Protein AF-A0A969XCR8-F1 (afdb_monomer_lite)

Structure (mmCIF, N/CA/C/O backbone):
data_AF-A0A969XCR8-F1
#
_entry.id   AF-A0A969XCR8-F1
#
loop_
_atom_site.group_PDB
_atom_site.id
_atom_site.type_symbol
_atom_site.label_atom_id
_atom_site.label_alt_id
_atom_site.label_comp_id
_atom_site.label_asym_id
_atom_site.label_entity_id
_atom_site.label_seq_id
_atom_site.pdbx_PDB_ins_code
_atom_site.Cartn_x
_atom_site.Cartn_y
_atom_site.Cartn_z
_atom_site.occupancy
_atom_site.B_iso_or_equiv
_atom_site.auth_seq_id
_atom_site.auth_comp_id
_atom_site.auth_asym_id
_atom_site.auth_atom_id
_atom_site.pdbx_PDB_model_num
ATOM 1 N N . MET A 1 1 ? 5.030 53.688 -11.642 1.00 51.84 1 MET A N 1
ATOM 2 C CA . MET A 1 1 ? 4.951 52.256 -11.256 1.00 51.84 1 MET A CA 1
ATOM 3 C C . MET A 1 1 ? 6.281 51.837 -10.634 1.00 51.84 1 MET A C 1
ATOM 5 O O . MET A 1 1 ? 7.252 51.655 -11.359 1.00 51.84 1 MET A O 1
ATOM 9 N N . ASN A 1 2 ? 6.348 51.771 -9.299 1.00 48.41 2 ASN A N 1
ATOM 10 C CA . ASN A 1 2 ? 7.592 51.601 -8.533 1.00 48.41 2 ASN A CA 1
ATOM 11 C C . ASN A 1 2 ? 8.069 50.142 -8.500 1.00 48.41 2 ASN A C 1
ATOM 13 O O . ASN A 1 2 ? 7.285 49.233 -8.248 1.00 48.41 2 ASN A O 1
ATOM 17 N N . ARG A 1 3 ? 9.375 49.919 -8.703 1.00 59.16 3 ARG A N 1
ATOM 18 C CA . ARG A 1 3 ? 10.025 48.590 -8.677 1.00 59.16 3 ARG A CA 1
ATOM 19 C C . ARG A 1 3 ? 9.816 47.831 -7.356 1.00 59.16 3 ARG A C 1
ATOM 21 O O . ARG A 1 3 ? 9.820 46.604 -7.362 1.00 59.16 3 ARG A O 1
ATOM 28 N N . SER A 1 4 ? 9.559 48.543 -6.261 1.00 55.19 4 SER A N 1
ATOM 29 C CA . SER A 1 4 ? 9.365 47.981 -4.920 1.00 55.19 4 SER A CA 1
ATOM 30 C C . SER A 1 4 ? 8.122 47.090 -4.793 1.00 55.19 4 SER A C 1
ATOM 32 O O . SER A 1 4 ? 8.150 46.123 -4.039 1.00 55.19 4 SER A O 1
ATOM 34 N N . THR A 1 5 ? 7.052 47.342 -5.560 1.00 56.38 5 THR A N 1
ATOM 35 C CA . THR A 1 5 ? 5.835 46.506 -5.507 1.00 56.38 5 THR A CA 1
ATOM 36 C C . THR A 1 5 ? 5.988 45.178 -6.247 1.00 56.38 5 THR A C 1
ATOM 38 O O . THR A 1 5 ? 5.293 44.217 -5.929 1.00 56.38 5 THR A O 1
ATOM 41 N N . LYS A 1 6 ? 6.931 45.084 -7.196 1.00 56.12 6 LYS A N 1
ATOM 42 C CA . LYS A 1 6 ? 7.195 43.847 -7.948 1.00 56.12 6 LYS A CA 1
ATOM 43 C C . LYS A 1 6 ? 7.935 42.798 -7.110 1.00 56.12 6 LYS A C 1
ATOM 45 O O . LYS A 1 6 ? 7.684 41.609 -7.269 1.00 56.12 6 LYS A O 1
ATOM 50 N N . LEU A 1 7 ? 8.813 43.235 -6.203 1.00 56.75 7 LEU A N 1
ATOM 51 C CA . LEU A 1 7 ? 9.589 42.347 -5.328 1.00 56.75 7 LEU A CA 1
ATOM 52 C C . LEU A 1 7 ? 8.724 41.724 -4.226 1.00 56.75 7 LEU A C 1
ATOM 54 O O . LEU A 1 7 ? 8.838 40.530 -3.969 1.00 56.75 7 LEU A O 1
ATOM 58 N N . ALA A 1 8 ? 7.815 42.503 -3.630 1.00 57.72 8 ALA A N 1
ATOM 59 C CA . ALA A 1 8 ? 6.899 41.998 -2.609 1.00 57.72 8 ALA A CA 1
ATOM 60 C C . ALA A 1 8 ? 6.000 40.878 -3.158 1.00 57.72 8 ALA A C 1
ATOM 62 O O . ALA A 1 8 ? 5.907 39.817 -2.550 1.00 57.72 8 ALA A O 1
ATOM 63 N N . ALA A 1 9 ? 5.428 41.068 -4.353 1.00 60.06 9 ALA A N 1
ATOM 64 C CA . ALA A 1 9 ? 4.590 40.057 -4.995 1.00 60.06 9 ALA A CA 1
ATOM 65 C C . ALA A 1 9 ? 5.352 38.750 -5.292 1.00 60.06 9 ALA A C 1
ATOM 67 O O . ALA A 1 9 ? 4.811 37.666 -5.085 1.00 60.06 9 ALA A O 1
ATOM 68 N N . ALA A 1 10 ? 6.614 38.838 -5.723 1.00 60.41 10 ALA A N 1
ATOM 69 C CA . ALA A 1 10 ? 7.433 37.661 -6.013 1.00 60.41 10 ALA A CA 1
ATOM 70 C C . ALA A 1 10 ? 7.762 36.839 -4.751 1.00 60.41 10 ALA A C 1
ATOM 72 O O . ALA A 1 10 ? 7.723 35.610 -4.788 1.00 60.41 10 ALA A O 1
ATOM 73 N N . ILE A 1 11 ? 8.031 37.505 -3.623 1.00 62.06 11 ILE A N 1
ATOM 74 C CA . ILE A 1 11 ? 8.334 36.840 -2.345 1.00 62.06 11 ILE A CA 1
ATOM 75 C C . ILE A 1 11 ? 7.081 36.156 -1.777 1.00 62.06 11 ILE A C 1
ATOM 77 O O . ILE A 1 11 ? 7.163 35.028 -1.291 1.00 62.06 11 ILE A O 1
ATOM 81 N N . THR A 1 12 ? 5.906 36.787 -1.892 1.00 60.91 12 THR A N 1
ATOM 82 C CA . THR A 1 12 ? 4.641 36.183 -1.444 1.00 60.91 12 THR A CA 1
ATOM 83 C C . THR A 1 12 ? 4.277 34.942 -2.264 1.00 60.91 12 THR A C 1
ATOM 85 O O . THR A 1 12 ? 3.841 33.944 -1.699 1.00 60.91 12 THR A O 1
ATOM 88 N N . TRP A 1 13 ? 4.505 34.959 -3.581 1.00 60.69 13 TRP A N 1
ATOM 89 C CA . TRP A 1 13 ? 4.233 33.804 -4.445 1.00 60.69 13 TRP A CA 1
ATOM 90 C C . TRP A 1 13 ? 5.174 32.621 -4.179 1.00 60.69 13 TRP A C 1
ATOM 92 O O . TRP A 1 13 ? 4.722 31.477 -4.143 1.00 60.69 13 TRP A O 1
ATOM 102 N N . ALA A 1 14 ? 6.461 32.876 -3.927 1.00 61.25 14 ALA A N 1
ATOM 103 C CA . ALA A 1 14 ? 7.420 31.818 -3.605 1.00 61.25 14 ALA A CA 1
ATOM 104 C C . ALA A 1 14 ? 7.081 31.093 -2.285 1.00 61.25 14 ALA A C 1
ATOM 106 O O . ALA A 1 14 ? 7.225 29.873 -2.197 1.00 61.25 14 ALA A O 1
ATOM 107 N N . ALA A 1 15 ? 6.572 31.819 -1.283 1.00 60.81 15 ALA A N 1
ATOM 108 C CA . ALA A 1 15 ? 6.173 31.246 0.003 1.00 60.81 15 ALA A CA 1
ATOM 109 C C . ALA A 1 15 ? 4.950 30.313 -0.104 1.00 60.81 15 ALA A C 1
ATOM 111 O O . ALA A 1 15 ? 4.890 29.291 0.580 1.00 60.81 15 ALA A O 1
ATOM 112 N N . ILE A 1 16 ? 4.001 30.622 -0.994 1.00 61.47 16 ILE A N 1
ATOM 113 C CA . ILE A 1 16 ? 2.802 29.798 -1.218 1.00 61.47 16 ILE A CA 1
ATOM 114 C C . ILE A 1 16 ? 3.178 28.469 -1.886 1.00 61.47 16 ILE A C 1
ATOM 116 O O . ILE A 1 16 ? 2.723 27.411 -1.454 1.00 61.47 16 ILE A O 1
ATOM 120 N N . CYS A 1 17 ? 4.065 28.498 -2.886 1.00 57.56 17 CYS A N 1
ATOM 121 C CA . CYS A 1 17 ? 4.511 27.281 -3.567 1.00 57.56 17 CYS A CA 1
ATOM 122 C C . CYS A 1 17 ? 5.347 26.364 -2.656 1.00 57.56 17 CYS A C 1
ATOM 124 O O . CYS A 1 17 ? 5.235 25.143 -2.755 1.00 57.56 17 CYS A O 1
ATOM 126 N N . ALA A 1 18 ? 6.140 26.920 -1.732 1.00 59.97 18 ALA A N 1
ATOM 127 C CA . ALA A 1 18 ? 6.921 26.124 -0.783 1.00 59.97 18 ALA A CA 1
ATOM 128 C C . ALA A 1 18 ? 6.039 25.362 0.229 1.00 59.97 18 ALA A C 1
ATOM 130 O O . ALA A 1 18 ? 6.358 24.228 0.588 1.00 59.97 18 ALA A O 1
ATOM 131 N N . GLY A 1 19 ? 4.898 25.935 0.637 1.00 55.19 19 GLY A N 1
ATOM 132 C CA . GLY A 1 19 ? 3.953 25.313 1.577 1.00 55.19 19 GLY A CA 1
ATOM 133 C C . GLY A 1 19 ? 3.133 24.150 1.002 1.00 55.19 19 GLY A C 1
ATOM 134 O O . GLY A 1 19 ? 2.590 23.350 1.759 1.00 55.19 19 GLY A O 1
ATOM 135 N N . MET A 1 20 ? 3.069 24.007 -0.326 1.00 56.75 20 MET A N 1
ATOM 136 C CA . MET A 1 20 ? 2.341 22.911 -0.985 1.00 56.75 20 MET A CA 1
ATOM 137 C C . MET A 1 20 ? 3.138 21.599 -1.077 1.00 56.75 20 MET A C 1
ATOM 139 O O . MET A 1 20 ? 2.595 20.582 -1.497 1.00 56.75 20 MET A O 1
ATOM 143 N N . THR A 1 21 ? 4.400 21.582 -0.640 1.00 57.28 21 THR A N 1
ATOM 144 C CA . THR A 1 21 ? 5.229 20.360 -0.585 1.00 57.28 21 THR A CA 1
ATOM 145 C C . THR A 1 21 ? 4.910 19.455 0.621 1.00 57.28 21 THR A C 1
ATOM 147 O O . THR A 1 21 ? 5.543 18.420 0.810 1.00 57.28 21 THR A O 1
ATOM 150 N N . GLY A 1 22 ? 3.916 19.821 1.440 1.00 55.72 22 GLY A N 1
ATOM 151 C CA . GLY A 1 22 ? 3.676 19.252 2.770 1.00 55.72 22 GLY A CA 1
ATOM 152 C C . GLY A 1 22 ? 2.915 17.924 2.854 1.00 55.72 22 GLY A C 1
ATOM 153 O O . GLY A 1 22 ? 2.737 17.429 3.964 1.00 55.72 22 GLY A O 1
ATOM 154 N N . CYS A 1 23 ? 2.464 17.319 1.749 1.00 56.88 23 CYS A N 1
ATOM 155 C CA . CYS A 1 23 ? 1.945 15.949 1.807 1.00 56.88 23 CYS A CA 1
ATOM 156 C C . CYS A 1 23 ? 3.117 14.972 1.747 1.00 56.88 23 CYS A C 1
ATOM 158 O O . CYS A 1 23 ? 3.589 14.600 0.676 1.00 56.88 23 CYS A O 1
ATOM 160 N N . THR A 1 24 ? 3.599 14.562 2.917 1.00 67.88 24 THR A N 1
ATOM 161 C CA . THR A 1 24 ? 4.623 13.518 3.010 1.00 67.88 24 THR A CA 1
ATOM 162 C C . THR A 1 24 ? 4.118 12.230 2.352 1.00 67.88 24 THR A C 1
ATOM 164 O O . THR A 1 24 ? 2.930 11.903 2.427 1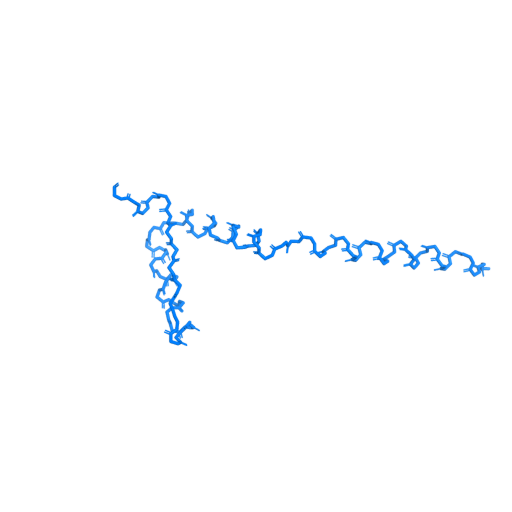.00 67.88 24 THR A O 1
ATOM 167 N N . VAL A 1 25 ? 5.018 11.458 1.733 1.00 68.62 25 VAL A N 1
ATOM 168 C CA . VAL A 1 25 ? 4.682 10.160 1.110 1.00 68.62 25 VAL A CA 1
ATOM 169 C C . VAL A 1 25 ? 3.911 9.265 2.090 1.00 68.62 25 VAL A C 1
ATOM 171 O O . VAL A 1 25 ? 2.922 8.637 1.716 1.00 68.62 25 VAL A O 1
ATOM 174 N N . ALA A 1 26 ? 4.279 9.301 3.373 1.00 67.31 26 ALA A N 1
ATOM 175 C CA . ALA A 1 26 ? 3.593 8.589 4.447 1.00 67.31 26 ALA A CA 1
ATOM 176 C C . ALA A 1 26 ? 2.112 8.992 4.607 1.00 67.31 26 ALA A C 1
ATOM 178 O O . ALA A 1 26 ? 1.254 8.123 4.752 1.00 67.31 26 ALA A O 1
ATOM 179 N N . GLN A 1 27 ? 1.787 10.287 4.531 1.00 71.31 27 GLN A N 1
ATOM 180 C CA . GLN A 1 27 ? 0.400 10.769 4.588 1.00 71.31 27 GLN A CA 1
ATOM 181 C C . GLN A 1 27 ? -0.397 10.354 3.348 1.00 71.31 27 GLN A C 1
ATOM 183 O O . GLN A 1 27 ? -1.569 10.001 3.448 1.00 71.31 27 GLN A O 1
ATOM 188 N N . THR A 1 28 ? 0.227 10.359 2.168 1.00 75.69 28 THR A N 1
ATOM 189 C CA . THR A 1 28 ? -0.459 9.905 0.948 1.00 75.69 28 THR A CA 1
ATOM 190 C C . THR A 1 28 ? -0.729 8.400 0.971 1.00 75.69 28 THR A C 1
ATOM 192 O O . THR A 1 28 ? -1.827 7.967 0.614 1.00 75.69 28 THR A O 1
ATOM 195 N N . ALA A 1 29 ? 0.225 7.609 1.472 1.00 76.31 29 ALA A N 1
ATOM 196 C CA . ALA A 1 29 ? 0.082 6.168 1.625 1.00 76.31 29 ALA A CA 1
ATOM 197 C C . ALA A 1 29 ? -1.007 5.819 2.647 1.00 76.31 29 ALA A C 1
ATOM 199 O O . ALA A 1 29 ? -1.838 4.954 2.376 1.00 76.31 29 ALA A O 1
ATOM 200 N N . SER A 1 30 ? -1.072 6.527 3.780 1.00 76.69 30 SER A N 1
ATOM 201 C CA . SER A 1 30 ? -2.100 6.275 4.795 1.00 76.69 30 SER A CA 1
ATOM 202 C C . SER A 1 30 ? -3.507 6.581 4.278 1.00 76.69 30 SER A C 1
ATOM 204 O O . SER A 1 30 ? -4.412 5.772 4.475 1.00 76.69 30 SER A O 1
ATOM 206 N N . VAL A 1 31 ? -3.702 7.676 3.533 1.00 82.56 31 VAL A N 1
ATOM 207 C CA . VAL A 1 31 ? -4.999 7.983 2.900 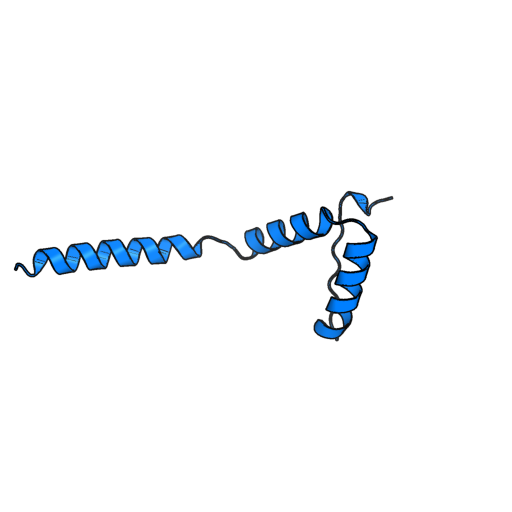1.00 82.56 31 VAL A CA 1
ATOM 208 C C . VAL A 1 31 ? -5.376 6.928 1.857 1.00 82.56 31 VAL A C 1
ATOM 210 O O . VAL A 1 31 ? -6.536 6.510 1.803 1.00 82.56 31 VAL A O 1
ATOM 213 N N . ALA A 1 32 ? -4.421 6.479 1.038 1.00 82.00 32 ALA A N 1
ATOM 214 C CA . ALA A 1 32 ? -4.663 5.453 0.027 1.00 82.00 32 ALA A CA 1
ATOM 215 C C . ALA A 1 32 ? -5.058 4.108 0.658 1.00 82.00 32 ALA A C 1
ATOM 217 O O . ALA A 1 32 ? -6.061 3.519 0.251 1.00 82.00 32 ALA A O 1
ATOM 218 N N . VAL A 1 33 ? -4.334 3.667 1.692 1.00 84.69 33 VAL A N 1
ATOM 219 C CA . VAL A 1 33 ? -4.652 2.446 2.450 1.00 84.69 33 VAL A CA 1
ATOM 220 C C . VAL A 1 33 ? -6.025 2.562 3.109 1.00 84.69 33 VAL A C 1
ATOM 222 O O . VAL A 1 33 ? -6.833 1.645 2.989 1.00 84.69 33 VAL A O 1
ATOM 225 N N . ASN A 1 34 ? -6.346 3.702 3.725 1.00 85.81 34 ASN A N 1
ATOM 226 C CA . ASN A 1 34 ? -7.632 3.886 4.398 1.00 85.81 34 ASN A CA 1
ATOM 227 C C . ASN A 1 34 ? -8.809 3.829 3.403 1.00 85.81 34 ASN A C 1
ATOM 229 O O . ASN A 1 34 ? -9.818 3.168 3.643 1.00 85.81 34 ASN A O 1
ATOM 233 N N . ARG A 1 35 ? -8.650 4.441 2.220 1.00 84.94 35 ARG A N 1
ATOM 234 C CA . ARG A 1 35 ? -9.632 4.334 1.127 1.00 84.94 35 ARG A CA 1
ATOM 235 C C . ARG A 1 35 ? -9.749 2.921 0.570 1.00 84.94 35 ARG A C 1
ATOM 237 O O . ARG A 1 35 ? -10.844 2.519 0.187 1.00 84.94 35 ARG A O 1
ATOM 244 N N . TYR A 1 36 ? -8.642 2.189 0.480 1.00 85.81 36 TYR A N 1
ATOM 245 C CA . TYR A 1 36 ? -8.643 0.800 0.037 1.00 85.81 36 TYR A CA 1
ATOM 246 C C . TYR A 1 36 ? -9.379 -0.101 1.038 1.00 85.81 36 TYR A C 1
ATOM 248 O O . TYR A 1 36 ? -10.242 -0.876 0.632 1.00 85.81 36 TYR A O 1
ATOM 256 N N . CYS A 1 37 ? -9.111 0.050 2.336 1.00 87.56 37 CYS A N 1
ATOM 257 C CA . CYS A 1 37 ? -9.730 -0.750 3.392 1.00 87.56 37 CYS A CA 1
ATOM 258 C C . CYS A 1 37 ? -11.209 -0.434 3.638 1.00 87.56 37 CYS A C 1
ATOM 260 O O . CYS A 1 37 ? -11.936 -1.304 4.104 1.00 87.56 37 CYS A O 1
ATOM 262 N N . GLY A 1 38 ? -11.681 0.762 3.278 1.00 86.94 38 GLY A N 1
ATOM 263 C CA . GLY A 1 38 ? -13.108 1.096 3.302 1.00 86.94 38 GLY A CA 1
ATOM 264 C C . GLY A 1 38 ? -13.932 0.483 2.159 1.00 86.94 38 GLY A C 1
ATOM 265 O O . GLY A 1 38 ? -15.149 0.653 2.133 1.00 86.94 38 GLY A O 1
ATOM 266 N N . LYS A 1 39 ? -13.305 -0.190 1.182 1.00 85.81 39 LYS A N 1
ATOM 267 C CA . LYS A 1 39 ? -14.016 -0.835 0.065 1.00 85.81 39 LYS A CA 1
ATOM 268 C C . LYS A 1 39 ? -14.491 -2.247 0.434 1.00 85.81 39 LYS A C 1
ATOM 270 O O . LYS A 1 39 ? -13.789 -2.952 1.161 1.00 85.81 39 LYS A O 1
ATOM 275 N N . PRO A 1 40 ? -15.623 -2.709 -0.135 1.00 85.19 40 PRO A N 1
ATOM 276 C CA . PRO A 1 40 ? -16.077 -4.084 0.048 1.00 85.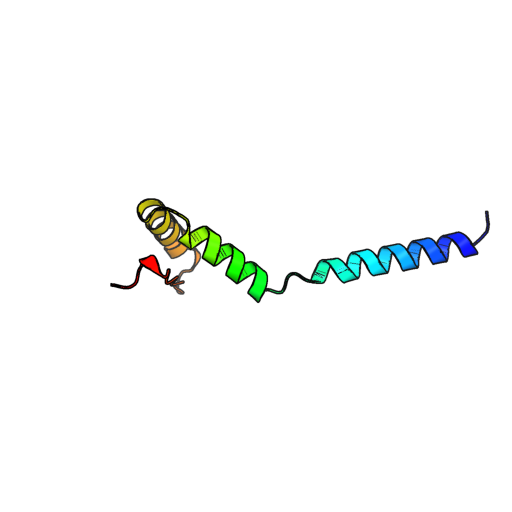19 40 PRO A CA 1
ATOM 277 C C . PRO A 1 40 ? -15.034 -5.079 -0.476 1.00 85.19 40 PRO A C 1
ATOM 279 O O . PRO A 1 40 ? -14.308 -4.794 -1.431 1.00 85.19 40 PRO A O 1
ATOM 282 N N . GLU A 1 41 ? -14.980 -6.262 0.134 1.00 82.12 41 GLU A N 1
ATOM 283 C CA . GLU A 1 41 ? -13.982 -7.301 -0.151 1.00 82.12 41 GLU A CA 1
ATOM 284 C C . GLU A 1 41 ? -13.874 -7.654 -1.641 1.00 82.12 41 GLU A C 1
ATOM 286 O O . GLU A 1 41 ? -12.774 -7.677 -2.191 1.00 82.12 41 GLU A O 1
ATOM 291 N N . VAL A 1 42 ? -15.010 -7.804 -2.329 1.00 84.19 42 VAL A N 1
ATOM 292 C CA . VAL A 1 42 ? -15.052 -8.097 -3.772 1.00 84.19 42 VAL A CA 1
ATOM 293 C C . VAL A 1 42 ? -14.308 -7.035 -4.591 1.00 84.19 42 VAL A C 1
ATOM 295 O O . VAL A 1 42 ? -13.546 -7.362 -5.500 1.00 84.19 42 VAL A O 1
ATOM 298 N N . ALA A 1 43 ? -14.462 -5.754 -4.242 1.00 84.44 43 ALA A N 1
ATOM 299 C CA . ALA A 1 43 ? -13.741 -4.679 -4.916 1.00 84.44 43 ALA A CA 1
ATOM 300 C C . ALA A 1 43 ? -12.238 -4.742 -4.608 1.00 84.44 43 ALA A C 1
ATOM 302 O O . ALA A 1 43 ? -11.416 -4.548 -5.501 1.00 84.44 43 ALA A O 1
ATOM 303 N N . ARG A 1 44 ? -11.860 -5.050 -3.362 1.00 84.44 44 ARG A N 1
ATOM 304 C CA . ARG A 1 44 ? -10.454 -5.174 -2.940 1.00 84.44 44 ARG A CA 1
ATOM 305 C C . ARG A 1 44 ? -9.725 -6.301 -3.671 1.00 84.44 44 ARG A C 1
ATOM 307 O O . ARG A 1 44 ? -8.568 -6.107 -4.049 1.00 84.44 44 ARG A O 1
ATOM 314 N N . LEU A 1 45 ? -10.399 -7.424 -3.921 1.00 84.06 45 LEU A N 1
ATOM 315 C CA . LEU A 1 45 ? -9.881 -8.537 -4.723 1.00 84.06 45 LEU A CA 1
ATOM 316 C C . LEU A 1 45 ? -9.661 -8.133 -6.184 1.00 84.06 45 LEU A C 1
ATOM 318 O O . LEU A 1 45 ? -8.585 -8.385 -6.723 1.00 84.06 45 LEU A O 1
ATOM 322 N N . ALA A 1 46 ? -10.621 -7.434 -6.797 1.00 86.25 46 ALA A N 1
ATOM 323 C CA . ALA A 1 46 ? -10.476 -6.927 -8.162 1.00 86.25 46 ALA A CA 1
ATOM 324 C C . ALA A 1 46 ? -9.290 -5.952 -8.293 1.00 86.25 46 ALA A C 1
ATOM 326 O O . ALA A 1 46 ? -8.499 -6.057 -9.229 1.00 86.25 46 ALA A O 1
ATOM 327 N N . TYR A 1 47 ? -9.109 -5.049 -7.321 1.00 83.50 47 TYR A N 1
ATOM 328 C CA . TYR A 1 47 ? -7.946 -4.157 -7.287 1.00 83.50 47 TYR A CA 1
ATOM 329 C C . TYR A 1 47 ? -6.624 -4.918 -7.112 1.00 83.50 47 TYR A C 1
ATOM 331 O O . TYR A 1 47 ? -5.653 -4.578 -7.782 1.00 83.50 47 TYR A O 1
ATOM 339 N N . ARG A 1 48 ? -6.568 -5.952 -6.255 1.00 83.81 48 ARG A N 1
ATOM 340 C CA . ARG A 1 48 ? -5.362 -6.793 -6.103 1.00 83.81 48 ARG A CA 1
ATOM 341 C C . ARG A 1 48 ? -5.016 -7.512 -7.402 1.00 83.81 48 ARG A C 1
ATOM 343 O O . ARG A 1 48 ? -3.848 -7.531 -7.767 1.00 83.81 48 ARG A O 1
ATOM 350 N N . ALA A 1 49 ? -6.012 -8.055 -8.099 1.00 83.12 49 ALA A N 1
ATOM 351 C CA . ALA A 1 49 ? -5.810 -8.721 -9.381 1.00 83.12 49 ALA A CA 1
ATOM 352 C C . ALA A 1 49 ? -5.262 -7.750 -10.439 1.00 83.12 49 ALA A C 1
ATOM 354 O O . ALA A 1 49 ? -4.247 -8.038 -11.058 1.00 83.12 49 ALA A O 1
ATOM 355 N N . ALA A 1 50 ? -5.860 -6.562 -10.574 1.00 85.69 50 ALA A N 1
ATOM 356 C CA . ALA A 1 50 ? -5.395 -5.550 -11.525 1.00 85.69 50 ALA A CA 1
ATOM 357 C C . ALA A 1 50 ? -3.980 -5.025 -11.215 1.00 85.69 50 ALA A C 1
ATOM 359 O O . ALA A 1 50 ? -3.216 -4.696 -12.118 1.00 85.69 50 ALA A O 1
ATOM 360 N N . MET A 1 51 ? -3.622 -4.931 -9.933 1.00 83.06 51 MET A N 1
ATOM 361 C CA . MET A 1 51 ? -2.295 -4.481 -9.506 1.00 83.06 51 MET A CA 1
ATOM 362 C C . MET A 1 51 ? -1.232 -5.582 -9.616 1.00 83.06 51 MET A C 1
ATOM 364 O O . MET A 1 51 ? -0.054 -5.256 -9.724 1.00 83.06 51 MET A O 1
ATOM 368 N N . ALA A 1 52 ? -1.613 -6.863 -9.591 1.00 85.31 52 ALA A N 1
ATOM 369 C CA . ALA A 1 52 ? -0.668 -7.980 -9.635 1.00 85.31 52 ALA A CA 1
ATOM 370 C C . ALA A 1 52 ? 0.184 -7.966 -10.912 1.00 85.31 52 ALA A C 1
ATOM 372 O O . ALA A 1 52 ? 1.398 -8.140 -10.831 1.00 85.31 52 ALA A O 1
ATOM 373 N N . ASP A 1 53 ? -0.434 -7.679 -12.060 1.00 84.31 53 ASP A N 1
ATOM 374 C CA . ASP A 1 53 ? 0.276 -7.590 -13.340 1.00 84.31 53 ASP A CA 1
ATOM 375 C C . ASP A 1 53 ? 1.155 -6.336 -13.416 1.00 84.31 53 ASP A C 1
ATOM 377 O O . ASP A 1 53 ? 2.275 -6.379 -13.921 1.00 84.31 53 ASP A O 1
ATOM 381 N N . ALA A 1 54 ? 0.672 -5.217 -12.869 1.00 85.31 54 ALA A N 1
ATOM 382 C CA . ALA A 1 54 ? 1.379 -3.938 -12.898 1.00 85.31 54 ALA A CA 1
ATOM 383 C C . ALA A 1 54 ? 2.608 -3.900 -11.978 1.00 85.31 54 ALA A C 1
ATOM 385 O O . ALA A 1 54 ? 3.532 -3.123 -12.211 1.00 85.31 5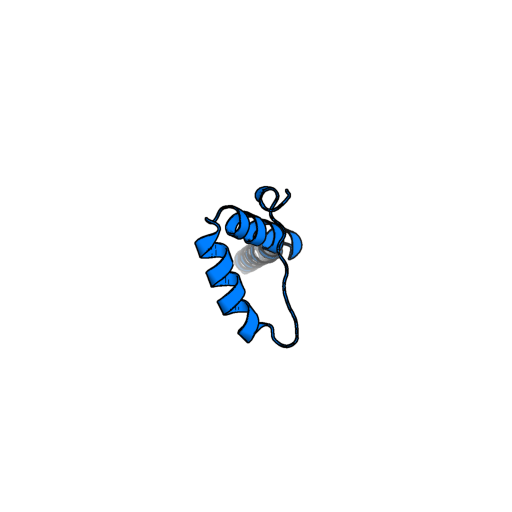4 ALA A O 1
ATOM 386 N N . LEU A 1 55 ? 2.603 -4.699 -10.911 1.00 84.50 55 LEU A N 1
ATOM 387 C CA . LEU A 1 55 ? 3.657 -4.701 -9.901 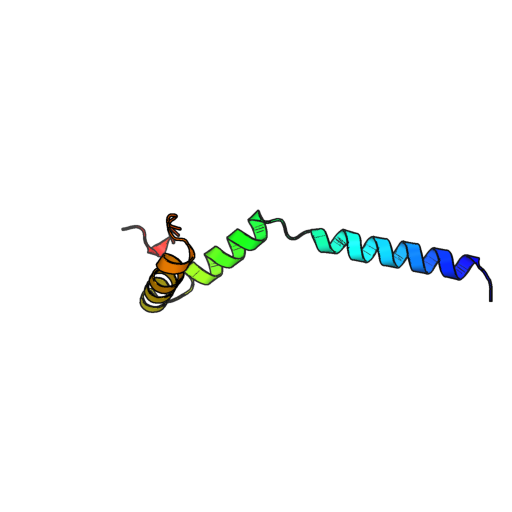1.00 84.50 55 LEU A CA 1
ATOM 388 C C . LEU A 1 55 ? 4.682 -5.811 -10.109 1.00 84.50 55 LEU A C 1
ATOM 390 O O . LEU A 1 55 ? 5.701 -5.798 -9.422 1.00 84.50 55 LEU A O 1
ATOM 394 N N . ALA A 1 56 ? 4.452 -6.733 -11.049 1.00 86.38 56 ALA A N 1
ATOM 395 C CA . ALA A 1 56 ? 5.365 -7.831 -11.327 1.00 86.38 56 ALA A CA 1
ATOM 396 C C . ALA A 1 56 ? 6.810 -7.327 -11.561 1.00 86.38 56 ALA A C 1
ATOM 398 O O . ALA A 1 56 ? 7.014 -6.340 -12.271 1.00 86.38 56 ALA A O 1
ATOM 399 N N . PRO A 1 57 ? 7.831 -7.984 -10.975 1.00 86.56 57 PRO A N 1
ATOM 400 C CA . PRO A 1 57 ? 7.780 -9.226 -10.191 1.00 86.56 57 PRO A CA 1
ATOM 401 C C . PRO A 1 57 ? 7.437 -9.026 -8.702 1.00 86.56 57 PRO A C 1
ATOM 403 O O . PRO A 1 57 ? 7.431 -9.983 -7.930 1.00 86.56 57 PRO A O 1
ATOM 406 N N . HIS A 1 58 ? 7.197 -7.791 -8.273 1.00 86.50 58 HIS A N 1
ATOM 407 C CA . HIS A 1 58 ? 6.894 -7.444 -6.892 1.00 86.50 58 HIS A CA 1
ATOM 408 C C . HIS A 1 58 ? 5.399 -7.595 -6.585 1.00 86.50 58 HIS A C 1
ATOM 410 O O . HIS A 1 58 ? 4.535 -7.569 -7.460 1.00 86.50 58 HIS A O 1
ATOM 416 N N . ARG A 1 59 ? 5.082 -7.762 -5.301 1.00 80.62 59 ARG A N 1
ATOM 417 C CA . ARG A 1 59 ? 3.706 -7.869 -4.813 1.00 80.62 59 ARG A CA 1
ATOM 418 C C . ARG A 1 59 ? 3.493 -6.864 -3.693 1.00 80.62 59 ARG A C 1
ATOM 420 O O . ARG A 1 59 ? 4.334 -6.736 -2.808 1.00 80.62 59 ARG A O 1
ATOM 427 N N . LEU A 1 60 ? 2.359 -6.170 -3.735 1.00 80.81 60 LEU A N 1
ATOM 428 C CA . LEU A 1 60 ? 1.881 -5.357 -2.623 1.00 80.81 60 LEU A CA 1
ATOM 429 C C . LEU A 1 60 ? 0.839 -6.140 -1.829 1.00 80.81 60 LEU A C 1
ATOM 431 O O . LEU A 1 60 ? -0.137 -6.640 -2.391 1.00 80.81 60 LEU A O 1
ATOM 435 N N . GLU A 1 61 ? 1.034 -6.198 -0.515 1.00 81.50 61 GLU A N 1
ATOM 436 C CA . GLU A 1 61 ? 0.059 -6.721 0.435 1.00 81.50 61 GLU A CA 1
ATOM 437 C C . GLU A 1 61 ? -0.448 -5.577 1.310 1.00 81.50 61 GLU A C 1
ATOM 439 O O . GLU A 1 61 ? 0.325 -4.792 1.858 1.00 81.50 61 GLU A O 1
ATOM 444 N N . ILE A 1 62 ? -1.772 -5.452 1.395 1.00 83.12 62 ILE A N 1
ATOM 445 C CA . ILE A 1 62 ? -2.440 -4.466 2.242 1.00 83.12 62 ILE A CA 1
ATOM 446 C C . ILE A 1 62 ? -3.312 -5.246 3.217 1.00 83.12 62 ILE A C 1
ATOM 448 O O . ILE A 1 62 ? -4.278 -5.889 2.792 1.00 83.12 62 ILE A O 1
ATOM 452 N N . HIS A 1 63 ? -2.959 -5.173 4.500 1.00 83.12 63 HIS A N 1
ATOM 453 C CA . HIS A 1 63 ? -3.714 -5.766 5.599 1.00 83.12 63 HIS A CA 1
ATOM 454 C C . HIS A 1 63 ? -4.667 -4.725 6.177 1.00 83.12 63 HIS A C 1
ATOM 456 O O . HIS A 1 63 ? -4.234 -3.711 6.726 1.00 83.12 63 HIS A O 1
ATOM 462 N N . CYS A 1 64 ? -5.967 -4.966 6.041 1.00 84.31 64 CYS A N 1
ATOM 463 C CA . CYS A 1 64 ? -6.982 -4.152 6.691 1.00 84.31 64 CYS A CA 1
ATOM 464 C C . CYS A 1 64 ? -7.332 -4.753 8.056 1.00 84.31 64 CYS A C 1
ATOM 466 O O . CYS A 1 64 ? -7.252 -5.963 8.238 1.00 84.31 64 CYS A O 1
ATOM 468 N N . VAL A 1 65 ? -7.762 -3.926 9.014 1.00 79.44 65 VAL A N 1
ATOM 469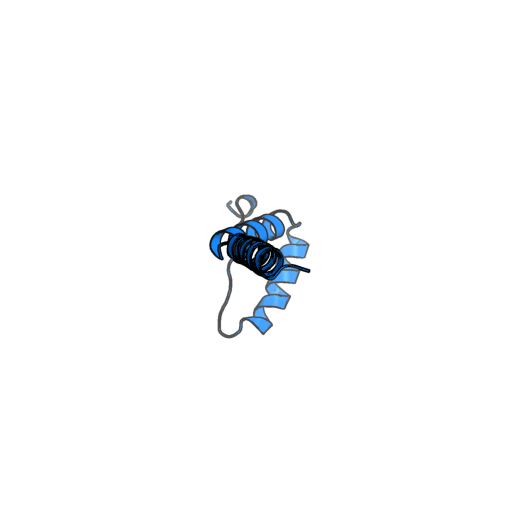 C CA . VAL A 1 65 ? -8.148 -4.391 10.366 1.00 79.44 65 VAL A CA 1
ATOM 470 C C . VAL A 1 65 ? -9.237 -5.471 10.303 1.00 79.44 65 VAL A C 1
ATOM 472 O O . VAL A 1 65 ? -9.212 -6.419 11.073 1.00 79.44 65 VAL A O 1
ATOM 475 N N . HIS A 1 66 ? -10.148 -5.364 9.334 1.00 68.69 66 HIS A N 1
ATOM 476 C CA . HIS A 1 66 ? -11.217 -6.338 9.097 1.00 68.69 66 HIS A CA 1
ATOM 477 C C . HIS A 1 66 ? -10.769 -7.621 8.373 1.00 68.69 66 HIS A C 1
ATOM 479 O O . HIS A 1 66 ? -11.588 -8.511 8.196 1.00 68.69 66 HIS A O 1
ATOM 485 N N . ASP A 1 67 ? -9.508 -7.712 7.933 1.00 66.50 67 ASP A N 1
ATOM 486 C CA . ASP A 1 67 ? -8.941 -8.928 7.328 1.00 66.50 67 ASP A CA 1
ATOM 487 C C . ASP A 1 67 ? -8.273 -9.849 8.364 1.00 66.50 67 ASP A C 1
ATOM 489 O O . ASP A 1 67 ? -7.743 -10.896 7.990 1.00 66.50 67 ASP A O 1
ATOM 493 N N . GLN A 1 68 ? -8.230 -9.453 9.643 1.00 58.22 68 GLN A N 1
ATOM 494 C CA . GLN A 1 68 ? -7.722 -10.307 10.717 1.00 58.22 68 GLN A CA 1
ATOM 495 C C . GLN A 1 68 ? -8.838 -11.244 11.216 1.00 58.22 68 GLN A C 1
ATOM 497 O O . GLN A 1 68 ? -9.981 -10.793 11.303 1.00 58.22 68 GLN A O 1
ATOM 502 N N . PRO A 1 69 ? -8.527 -12.530 11.480 1.00 55.69 69 PRO A N 1
ATOM 503 C CA . PRO A 1 69 ? -9.506 -13.532 11.907 1.00 55.69 69 PRO A CA 1
ATOM 504 C C . PRO A 1 69 ? -10.171 -13.201 13.247 1.00 55.69 69 PRO A C 1
ATOM 506 O O . PRO A 1 69 ? -9.518 -12.548 14.094 1.00 55.69 69 PRO A O 1
#

Radius of gyration: 21.65 Å; chains: 1; bounding box: 26×66×25 Å

pLDDT: mean 72.89, std 12.51, range [48.41, 87.56]

Secondary structure (DSSP, 8-state):
--THHHHHHHHHHHHHHHHTT---HHHHHHHHHHHHHTS-HHHHHHHHHHHHHHHTT-------GGG--

Foldseek 3Di:
DDPVVVVVVVVVVVVVVVVVVPCDPVNVVVVVLVVLLPDDPVVNVVVQVVVPVVQPPDHDDRDHPVNDD

Sequence (69 aa):
MNRSTKLAAAITWAAICAGMTGCTVAQTASVAVNRYCGKPEVARLAYRAAMADALAPHRLEIHCVHDQP